Protein AF-V7PCA4-F1 (afdb_monomer_lite)

Radius of gyration: 15.48 Å; chains: 1; bounding box: 34×43×35 Å

Foldseek 3Di:
DAVVLLVLLVVLVVLCVVQVPPPDPSVVVSVVSLVVVVVVCVVPVPRDHSVVSVVVVVVVCVVVPPDDDPVVVVVVVVVVVVVVVVVVVVVVDD

Structure (mmCIF, N/CA/C/O backbone):
data_AF-V7PCA4-F1
#
_entry.id   AF-V7PCA4-F1
#
loop_
_atom_site.group_PDB
_atom_site.id
_atom_site.type_symbol
_atom_site.label_atom_id
_atom_site.label_alt_id
_atom_site.label_comp_id
_atom_site.label_asym_id
_atom_site.label_entity_id
_atom_site.label_seq_id
_atom_site.pdbx_PDB_ins_code
_atom_site.Cartn_x
_atom_site.Cartn_y
_atom_site.Cartn_z
_atom_site.occupancy
_atom_site.B_iso_or_equiv
_atom_site.auth_seq_id
_atom_site.auth_comp_id
_atom_site.auth_asym_id
_atom_site.auth_atom_id
_atom_site.pdbx_PDB_model_num
ATOM 1 N N . MET A 1 1 ? 12.208 5.700 -11.500 1.00 60.06 1 MET A N 1
ATOM 2 C CA . MET A 1 1 ? 10.868 5.083 -11.348 1.00 60.06 1 MET A CA 1
ATOM 3 C C . MET A 1 1 ? 10.896 3.844 -10.462 1.00 60.06 1 MET A C 1
ATOM 5 O O . MET A 1 1 ? 10.170 3.848 -9.480 1.00 60.06 1 MET A O 1
ATOM 9 N N . LEU A 1 2 ? 11.757 2.851 -10.728 1.00 68.12 2 LEU A N 1
ATOM 10 C CA . LEU A 1 2 ? 11.833 1.610 -9.938 1.00 68.12 2 LEU A CA 1
ATOM 11 C C . LEU A 1 2 ? 12.034 1.847 -8.428 1.00 68.12 2 LEU A C 1
ATOM 13 O O . LEU A 1 2 ? 11.258 1.344 -7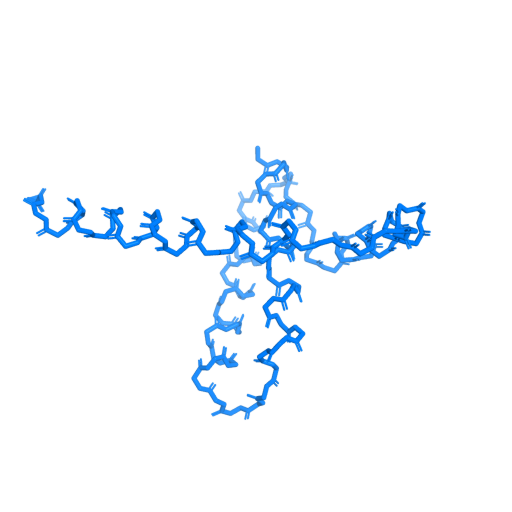.631 1.00 68.12 2 LEU A O 1
ATOM 17 N N . ASN A 1 3 ? 12.987 2.702 -8.035 1.00 74.94 3 ASN A N 1
ATOM 18 C CA . ASN A 1 3 ? 13.240 3.001 -6.618 1.00 74.94 3 ASN A CA 1
ATOM 19 C C . ASN A 1 3 ? 12.018 3.617 -5.901 1.00 74.94 3 ASN A C 1
ATOM 21 O O . ASN A 1 3 ? 11.724 3.290 -4.756 1.00 74.94 3 ASN A O 1
ATOM 25 N N . ASN A 1 4 ? 11.258 4.466 -6.602 1.00 77.56 4 ASN A N 1
ATOM 26 C CA . ASN A 1 4 ? 10.053 5.095 -6.057 1.00 77.56 4 ASN A CA 1
ATOM 27 C C . ASN A 1 4 ? 8.902 4.087 -5.944 1.00 77.56 4 ASN A C 1
ATOM 29 O O . ASN A 1 4 ? 8.174 4.109 -4.958 1.00 77.56 4 ASN A O 1
ATOM 33 N N . ALA A 1 5 ? 8.761 3.186 -6.922 1.00 79.50 5 ALA A N 1
ATOM 34 C CA . ALA A 1 5 ? 7.788 2.097 -6.884 1.00 79.50 5 ALA A CA 1
ATOM 35 C C . ALA A 1 5 ? 8.072 1.126 -5.729 1.00 79.50 5 ALA A C 1
ATOM 37 O O . ALA A 1 5 ? 7.162 0.786 -4.978 1.00 79.50 5 ALA A O 1
ATOM 38 N N . THR A 1 6 ? 9.338 0.755 -5.533 1.00 80.12 6 THR A N 1
ATOM 39 C CA . THR A 1 6 ? 9.767 -0.062 -4.394 1.00 80.12 6 THR A CA 1
ATOM 40 C C . THR A 1 6 ? 9.476 0.639 -3.067 1.00 80.12 6 THR A C 1
ATOM 42 O O . THR A 1 6 ? 8.923 0.031 -2.152 1.00 80.12 6 THR A O 1
ATOM 45 N N . MET A 1 7 ? 9.778 1.938 -2.959 1.00 83.50 7 MET A N 1
ATOM 46 C CA . MET A 1 7 ? 9.480 2.721 -1.756 1.00 83.50 7 MET A CA 1
ATOM 47 C C . MET A 1 7 ? 7.973 2.822 -1.477 1.00 83.50 7 MET A C 1
ATOM 49 O O . MET A 1 7 ? 7.565 2.736 -0.318 1.00 83.50 7 MET A O 1
ATOM 53 N N . PHE A 1 8 ? 7.148 2.971 -2.517 1.00 86.38 8 PHE A N 1
ATOM 54 C CA . PHE A 1 8 ? 5.692 2.953 -2.391 1.00 86.38 8 PHE A CA 1
ATOM 55 C C . PHE A 1 8 ? 5.201 1.614 -1.836 1.00 86.38 8 PHE A C 1
ATOM 57 O O . PHE A 1 8 ? 4.502 1.605 -0.825 1.00 86.38 8 PHE A O 1
ATOM 64 N N . VAL A 1 9 ? 5.606 0.487 -2.435 1.00 84.56 9 VAL A N 1
ATOM 65 C CA . VAL A 1 9 ? 5.145 -0.839 -1.989 1.00 84.56 9 VAL A CA 1
ATOM 66 C C . VAL A 1 9 ? 5.619 -1.158 -0.571 1.00 84.56 9 VAL A C 1
ATOM 68 O O . VAL A 1 9 ? 4.849 -1.722 0.206 1.00 84.56 9 VAL A O 1
ATOM 71 N N . ASN A 1 10 ? 6.834 -0.744 -0.196 1.00 82.94 10 ASN A N 1
ATOM 72 C CA . ASN A 1 10 ? 7.321 -0.848 1.182 1.00 82.94 10 ASN A CA 1
ATOM 73 C C . ASN A 1 10 ? 6.367 -0.158 2.165 1.00 82.94 10 ASN A C 1
ATOM 75 O O . ASN A 1 10 ? 5.860 -0.792 3.089 1.00 82.94 10 ASN A O 1
ATOM 79 N N . LYS A 1 11 ? 6.060 1.122 1.925 1.00 84.31 11 LYS A N 1
ATOM 80 C CA . LYS A 1 11 ? 5.166 1.901 2.795 1.00 84.31 11 LYS A CA 1
ATOM 81 C C . LYS A 1 11 ? 3.742 1.369 2.803 1.00 84.31 11 LYS A C 1
ATOM 83 O O . LYS A 1 11 ? 3.121 1.314 3.857 1.00 84.31 11 LYS A O 1
ATOM 88 N N . TYR A 1 12 ? 3.237 0.962 1.643 1.00 86.69 12 TYR A N 1
ATOM 89 C CA . TYR A 1 12 ? 1.921 0.349 1.523 1.00 86.69 12 TYR A CA 1
ATOM 90 C C . TYR A 1 12 ? 1.834 -0.950 2.334 1.00 86.69 12 TYR A C 1
ATOM 92 O O . TYR A 1 12 ? 0.846 -1.174 3.024 1.00 86.69 12 TYR A O 1
ATOM 100 N N . THR A 1 13 ? 2.877 -1.783 2.298 1.00 84.69 13 THR A N 1
ATOM 101 C CA . THR A 1 13 ? 2.931 -3.040 3.060 1.00 84.69 13 THR A CA 1
ATOM 102 C C . THR A 1 13 ? 2.974 -2.782 4.568 1.00 84.69 13 THR A C 1
ATOM 104 O O . THR A 1 13 ? 2.269 -3.457 5.313 1.00 84.69 13 THR A O 1
ATOM 107 N N . GLU A 1 14 ? 3.753 -1.793 5.020 1.00 84.31 14 GLU A N 1
ATOM 108 C CA . GLU A 1 14 ? 3.763 -1.355 6.426 1.00 84.3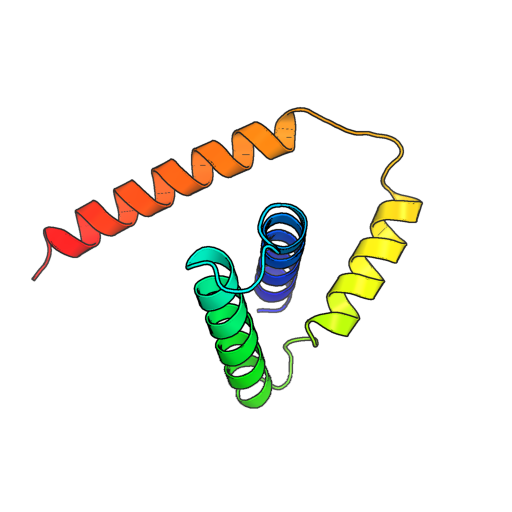1 14 GLU A CA 1
ATOM 109 C C . GLU A 1 14 ? 2.371 -0.877 6.865 1.00 84.31 14 GLU A C 1
ATOM 111 O O . GLU A 1 14 ? 1.815 -1.401 7.827 1.00 84.31 14 GLU A O 1
ATOM 116 N N . LEU A 1 15 ? 1.759 0.034 6.101 1.00 83.44 15 LEU A N 1
ATOM 117 C CA . LEU A 1 15 ? 0.418 0.560 6.377 1.00 83.44 15 LEU A CA 1
ATOM 118 C C . LEU A 1 15 ? -0.656 -0.532 6.382 1.00 83.44 15 LEU A C 1
ATOM 120 O O . LEU A 1 15 ? -1.534 -0.535 7.241 1.00 83.44 15 LEU A O 1
ATOM 124 N N . LYS A 1 16 ? -0.602 -1.468 5.431 1.00 82.00 16 LYS A N 1
ATOM 125 C CA . LYS A 1 16 ? -1.565 -2.566 5.340 1.00 82.00 16 LYS A CA 1
ATOM 126 C C . LYS A 1 16 ? -1.513 -3.460 6.578 1.00 82.00 16 LYS A C 1
ATOM 128 O O . LYS A 1 16 ? -2.562 -3.915 7.012 1.00 82.00 16 LYS A O 1
ATOM 133 N N . ASN A 1 17 ? -0.334 -3.713 7.145 1.00 78.94 17 ASN A N 1
ATOM 134 C CA . ASN A 1 17 ? -0.218 -4.550 8.342 1.00 78.94 17 ASN A CA 1
ATOM 135 C C . ASN A 1 17 ? -0.826 -3.885 9.586 1.00 78.94 17 ASN A C 1
ATOM 137 O O . ASN A 1 17 ? -1.382 -4.588 10.425 1.00 78.94 17 ASN A O 1
ATOM 141 N N . ASP A 1 18 ? -0.762 -2.556 9.673 1.00 76.50 18 ASP A N 1
ATOM 142 C CA . ASP A 1 18 ? -1.255 -1.797 10.827 1.00 76.50 18 ASP A CA 1
ATOM 143 C C . ASP A 1 18 ? -2.755 -1.452 10.727 1.00 76.50 18 ASP A C 1
ATOM 145 O O . ASP A 1 18 ? -3.415 -1.258 11.749 1.00 76.50 18 ASP A O 1
ATOM 149 N N . TYR A 1 19 ? -3.310 -1.375 9.509 1.00 76.12 19 TYR A N 1
ATOM 150 C CA . TYR A 1 19 ? -4.646 -0.812 9.256 1.00 76.12 19 TYR A CA 1
ATOM 151 C C . TYR A 1 19 ? -5.530 -1.668 8.325 1.00 76.12 19 TYR A C 1
ATOM 153 O O . TYR A 1 19 ? -6.291 -1.133 7.516 1.00 76.12 19 TYR A O 1
ATOM 161 N N . ASN A 1 20 ? -5.467 -2.999 8.429 1.00 74.06 20 ASN A N 1
ATOM 162 C CA . ASN A 1 20 ? -6.261 -3.925 7.599 1.00 74.06 20 ASN A CA 1
ATOM 163 C C . ASN A 1 20 ? -7.713 -4.152 8.060 1.00 74.06 20 ASN A C 1
ATOM 165 O O . ASN A 1 20 ? -8.383 -5.018 7.498 1.00 74.06 20 ASN A O 1
ATOM 169 N N . THR A 1 21 ? -8.216 -3.410 9.050 1.00 83.69 21 THR A N 1
ATOM 170 C CA . TH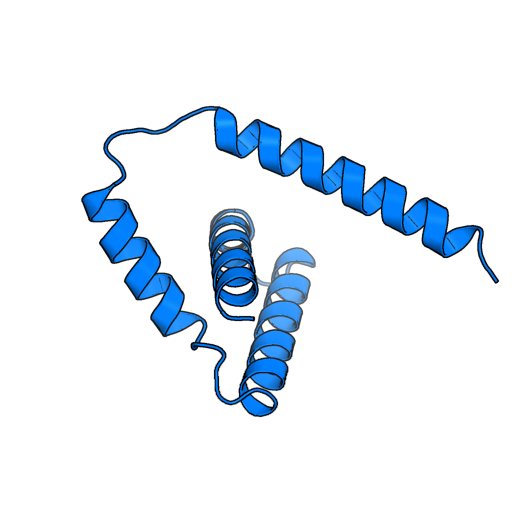R A 1 21 ? -9.583 -3.598 9.555 1.00 83.69 21 THR A CA 1
ATOM 171 C C . THR A 1 21 ? -10.609 -3.278 8.471 1.00 83.69 21 THR A C 1
ATOM 173 O O . THR A 1 21 ? -10.819 -2.115 8.112 1.00 83.69 21 THR A O 1
ATOM 176 N N . GLU A 1 22 ? -11.245 -4.325 7.956 1.00 80.19 22 GLU A N 1
ATOM 177 C CA . GLU A 1 22 ? -12.219 -4.260 6.872 1.00 80.19 22 GLU A CA 1
ATOM 178 C C . GLU A 1 22 ? -13.419 -3.370 7.229 1.00 80.19 22 GLU A C 1
ATOM 180 O O . GLU A 1 22 ? -13.846 -3.289 8.381 1.00 80.19 22 GLU A O 1
ATOM 185 N N . GLY A 1 23 ? -13.945 -2.651 6.237 1.00 80.44 23 GLY A N 1
ATOM 186 C CA . GLY A 1 23 ? -15.099 -1.762 6.404 1.00 80.44 23 GLY A CA 1
ATOM 187 C C . GLY A 1 23 ? -14.782 -0.407 7.046 1.00 80.44 23 GLY A C 1
ATOM 188 O O . GLY A 1 23 ? -15.664 0.443 7.145 1.00 80.44 23 GLY A O 1
ATOM 189 N N . THR A 1 24 ? -13.532 -0.157 7.444 1.00 87.75 24 THR A N 1
ATOM 190 C CA . THR A 1 24 ? -13.097 1.154 7.951 1.00 87.75 24 THR A CA 1
ATOM 191 C C . THR A 1 24 ? -12.695 2.103 6.822 1.00 87.75 24 THR A C 1
ATOM 193 O O . THR A 1 24 ? -12.293 1.670 5.739 1.00 87.75 24 THR A O 1
ATOM 196 N N . ALA A 1 25 ? -12.702 3.412 7.099 1.00 84.56 25 ALA A N 1
ATOM 197 C CA . ALA A 1 25 ? -12.181 4.425 6.176 1.00 84.56 25 ALA A CA 1
ATOM 198 C C . ALA A 1 25 ? -10.722 4.141 5.758 1.00 84.56 25 ALA A C 1
ATOM 200 O O . ALA A 1 25 ? -10.354 4.360 4.607 1.00 84.56 25 ALA A O 1
ATOM 201 N N . TYR A 1 26 ? -9.901 3.583 6.657 1.00 79.06 26 TYR A N 1
ATOM 202 C CA . TYR A 1 26 ? -8.526 3.186 6.343 1.00 79.06 26 TYR A CA 1
ATOM 203 C C . TYR A 1 26 ? -8.462 2.056 5.311 1.00 79.06 26 TYR A C 1
ATOM 205 O O . TYR A 1 26 ? -7.685 2.147 4.360 1.00 79.06 26 TYR A O 1
ATOM 213 N N . SER A 1 27 ? -9.315 1.035 5.438 1.00 83.94 27 SER A N 1
ATOM 214 C CA . SER A 1 27 ? -9.387 -0.054 4.452 1.00 83.94 27 SER A CA 1
ATOM 215 C C . SER A 1 27 ? -9.840 0.429 3.069 1.00 83.94 27 SER A C 1
ATOM 217 O O . SER A 1 27 ? -9.327 -0.039 2.054 1.00 83.94 27 SER A O 1
ATOM 219 N N . GLN A 1 28 ? -10.730 1.427 3.015 1.00 86.00 28 GLN A N 1
ATOM 220 C CA . GLN A 1 28 ? -11.153 2.058 1.762 1.00 86.00 28 GLN A CA 1
ATOM 221 C C . GLN A 1 28 ? -10.007 2.840 1.113 1.00 86.00 28 GLN A C 1
ATOM 223 O O . GLN A 1 28 ? -9.757 2.676 -0.078 1.00 86.00 28 GLN A O 1
ATOM 228 N N . ILE A 1 29 ? -9.261 3.627 1.895 1.00 87.31 29 ILE A N 1
ATOM 229 C CA . ILE A 1 29 ? -8.080 4.355 1.408 1.00 87.31 29 ILE A CA 1
ATOM 230 C C . ILE A 1 29 ? -7.021 3.378 0.877 1.00 87.31 29 ILE A C 1
ATOM 232 O O . ILE A 1 29 ? -6.482 3.596 -0.207 1.00 87.31 29 ILE A O 1
ATOM 236 N N . LEU A 1 30 ? -6.747 2.283 1.597 1.00 87.06 30 LEU A N 1
ATOM 237 C CA . LEU A 1 30 ? -5.815 1.241 1.150 1.00 87.06 30 LEU A CA 1
ATOM 238 C C . LEU A 1 30 ? -6.269 0.591 -0.165 1.00 87.06 30 LEU A C 1
ATOM 240 O O . LEU A 1 30 ? -5.453 0.411 -1.067 1.00 87.06 30 LEU A O 1
ATOM 244 N N . SER A 1 31 ? -7.562 0.288 -0.301 1.00 87.88 31 SER A N 1
ATOM 245 C CA . SER A 1 31 ? -8.133 -0.275 -1.531 1.00 87.88 31 SER A CA 1
ATOM 246 C C . SER A 1 31 ? -7.981 0.673 -2.728 1.00 87.88 31 SER A C 1
ATOM 248 O O . SER A 1 31 ? -7.529 0.259 -3.802 1.00 87.88 31 SER A O 1
ATOM 250 N N . THR A 1 32 ? -8.263 1.964 -2.529 1.00 92.56 32 THR A N 1
ATOM 251 C CA . THR A 1 32 ? -8.071 2.996 -3.558 1.00 92.56 32 THR A CA 1
ATOM 252 C C . THR A 1 32 ? -6.603 3.104 -3.967 1.00 92.56 32 THR A C 1
ATOM 254 O O . THR A 1 32 ? -6.297 3.034 -5.154 1.00 92.56 32 THR A O 1
ATOM 257 N N . LEU A 1 33 ? -5.678 3.176 -3.002 1.00 89.44 33 LEU A N 1
ATOM 258 C CA . LEU A 1 33 ? -4.235 3.229 -3.273 1.00 89.44 33 LEU A CA 1
ATOM 259 C C . LEU A 1 33 ? -3.735 2.003 -4.050 1.00 89.44 33 LEU A C 1
ATOM 261 O O . LEU A 1 33 ? -2.901 2.147 -4.944 1.00 89.44 33 LEU A O 1
ATOM 265 N N . SER A 1 34 ? -4.241 0.808 -3.726 1.00 88.88 34 SER A N 1
ATOM 266 C CA . SER A 1 34 ? -3.915 -0.423 -4.455 1.00 88.88 34 SER A CA 1
ATOM 267 C C . SER A 1 34 ? -4.392 -0.353 -5.905 1.00 88.88 34 SER A C 1
ATOM 269 O O . SER A 1 34 ? -3.627 -0.631 -6.825 1.00 88.88 34 SER A O 1
ATOM 271 N N . THR A 1 35 ? -5.642 0.066 -6.106 1.00 89.38 35 THR A N 1
ATOM 272 C CA . THR A 1 35 ? -6.264 0.163 -7.434 1.00 89.38 35 THR A CA 1
ATOM 273 C C . THR A 1 35 ? -5.548 1.192 -8.310 1.00 89.38 35 THR A C 1
ATOM 275 O O . THR A 1 35 ? -5.239 0.928 -9.474 1.00 89.38 35 THR A O 1
ATOM 278 N N . ASP A 1 36 ? -5.220 2.355 -7.749 1.00 88.75 36 ASP A N 1
ATOM 279 C CA . ASP A 1 36 ? -4.505 3.415 -8.461 1.00 88.75 36 ASP A CA 1
ATOM 280 C C . ASP A 1 36 ? -3.079 2.998 -8.833 1.00 88.75 36 ASP A C 1
ATOM 282 O O . ASP A 1 36 ? -2.602 3.321 -9.925 1.00 88.75 36 ASP A O 1
ATOM 286 N N . TYR A 1 37 ? -2.406 2.233 -7.969 1.00 87.38 37 TYR A N 1
ATOM 287 C CA . TYR A 1 37 ? -1.089 1.684 -8.274 1.00 87.38 37 TYR A CA 1
ATOM 288 C C . TYR A 1 37 ? -1.137 0.673 -9.426 1.00 87.38 37 TYR A C 1
ATOM 290 O O . TYR A 1 37 ? -0.293 0.734 -10.323 1.00 87.38 37 TYR A O 1
ATOM 298 N N . ASP A 1 38 ? -2.135 -0.212 -9.460 1.00 85.44 38 ASP A N 1
ATOM 299 C CA . ASP A 1 38 ? -2.314 -1.159 -10.567 1.00 85.44 38 ASP A CA 1
ATOM 300 C C . ASP A 1 38 ? -2.616 -0.434 -11.890 1.00 85.44 38 ASP A C 1
ATOM 302 O O . ASP A 1 38 ? -2.066 -0.775 -12.943 1.00 85.44 38 ASP A O 1
ATOM 306 N N . ASN A 1 39 ? -3.408 0.639 -11.839 1.00 87.50 39 ASN A N 1
ATOM 307 C CA . ASN A 1 39 ? -3.643 1.511 -12.990 1.00 87.50 39 ASN A CA 1
ATOM 308 C C . ASN A 1 39 ? -2.358 2.208 -13.464 1.00 87.50 39 ASN A C 1
ATOM 310 O O . ASN A 1 39 ? -2.116 2.317 -14.671 1.00 87.50 39 ASN A O 1
ATOM 314 N N . LEU A 1 40 ? -1.519 2.667 -12.532 1.00 85.31 40 LEU A N 1
ATOM 315 C CA . LEU A 1 40 ? -0.219 3.262 -12.837 1.00 85.31 40 LEU A CA 1
ATOM 316 C C . LEU A 1 40 ? 0.730 2.238 -13.470 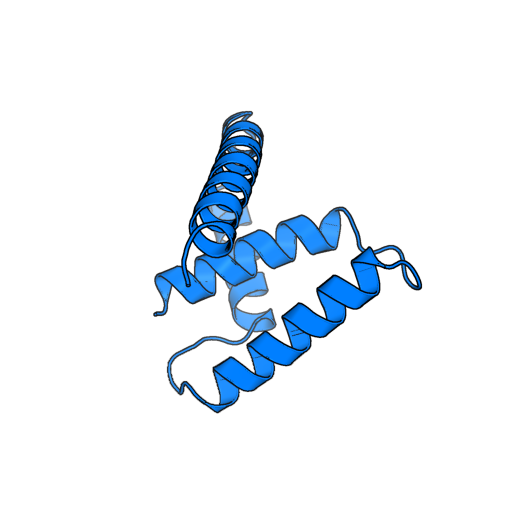1.00 85.31 40 LEU A C 1
ATOM 318 O O . LEU A 1 40 ? 1.369 2.545 -14.477 1.00 85.31 40 LEU A O 1
ATOM 322 N N . LYS A 1 41 ? 0.785 1.017 -12.928 1.00 81.44 41 LYS A N 1
ATOM 323 C CA . LYS A 1 41 ? 1.559 -0.104 -13.476 1.00 81.44 41 LYS A CA 1
ATOM 324 C C . LYS A 1 41 ? 1.158 -0.393 -14.922 1.00 81.44 41 LYS A C 1
ATOM 326 O O . LYS A 1 41 ? 2.022 -0.481 -15.786 1.00 81.44 41 LYS A O 1
ATOM 331 N N . ASN A 1 42 ? -0.141 -0.453 -15.216 1.00 83.44 42 ASN A N 1
ATOM 332 C CA . ASN A 1 42 ? -0.627 -0.680 -16.582 1.00 83.44 42 ASN A CA 1
ATOM 333 C C . ASN A 1 42 ? -0.202 0.425 -17.565 1.00 83.44 42 ASN A C 1
ATOM 335 O O . ASN A 1 42 ? -0.078 0.174 -18.761 1.00 83.44 42 ASN A O 1
ATOM 339 N N . LYS A 1 43 ? 0.043 1.646 -17.074 1.00 85.19 43 LYS A N 1
ATOM 340 C CA . LYS A 1 43 ? 0.541 2.772 -17.880 1.00 85.19 43 LYS A CA 1
ATOM 341 C C . LYS A 1 43 ? 2.069 2.823 -17.972 1.00 85.19 43 LYS A C 1
ATOM 343 O O . LYS A 1 43 ? 2.592 3.545 -18.815 1.00 85.19 43 LYS A O 1
ATOM 348 N N . CYS A 1 44 ? 2.789 2.115 -17.105 1.00 80.19 44 CYS A N 1
ATOM 349 C CA . CYS A 1 44 ? 4.241 2.189 -16.978 1.00 80.19 44 CYS A CA 1
ATOM 350 C C . CYS A 1 44 ? 4.852 0.784 -17.018 1.00 80.19 44 CYS A C 1
ATOM 352 O O . CYS A 1 44 ? 4.920 0.101 -16.000 1.00 80.19 44 CYS A O 1
ATOM 354 N N . SER A 1 45 ? 5.393 0.392 -18.174 1.00 71.94 45 SER A N 1
ATOM 355 C CA . SER A 1 45 ? 5.908 -0.962 -18.442 1.00 71.94 45 SER A CA 1
ATOM 356 C C . SER A 1 45 ? 7.027 -1.447 -17.508 1.00 71.94 45 SER A C 1
ATOM 358 O O . SER A 1 45 ? 7.293 -2.641 -17.449 1.00 71.94 45 SER A O 1
ATOM 360 N N . ASN A 1 46 ? 7.682 -0.541 -16.772 1.00 73.12 46 ASN A N 1
ATOM 361 C CA . ASN A 1 46 ? 8.862 -0.837 -15.951 1.00 73.12 46 ASN A CA 1
ATOM 362 C C . ASN A 1 46 ? 8.589 -0.735 -14.438 1.00 73.12 46 ASN A C 1
ATOM 364 O O . ASN A 1 46 ? 9.530 -0.591 -13.650 1.00 73.12 46 ASN A O 1
ATOM 368 N N . ILE A 1 47 ? 7.320 -0.733 -14.021 1.00 78.38 47 ILE A N 1
ATOM 369 C CA . ILE A 1 47 ? 6.942 -0.749 -12.604 1.00 78.38 47 ILE A CA 1
ATOM 370 C C . ILE A 1 47 ? 6.593 -2.192 -12.207 1.00 78.38 47 ILE A C 1
ATOM 372 O O . ILE A 1 47 ? 5.744 -2.802 -12.859 1.00 78.38 47 ILE A O 1
ATOM 376 N N . PRO A 1 48 ? 7.223 -2.759 -11.162 1.00 73.12 48 PRO A N 1
ATOM 377 C CA . PRO A 1 48 ? 6.935 -4.128 -10.758 1.00 73.12 48 PRO A CA 1
ATOM 378 C C . PRO A 1 48 ? 5.555 -4.246 -10.103 1.00 73.12 48 PRO A C 1
ATOM 380 O O . PRO A 1 48 ? 4.982 -3.260 -9.635 1.00 73.12 48 PRO A O 1
ATOM 383 N N . SER A 1 49 ? 5.012 -5.463 -10.045 1.00 76.31 49 SER A N 1
ATOM 384 C CA . SER A 1 49 ? 3.730 -5.672 -9.365 1.00 76.31 49 SER A CA 1
ATOM 385 C C . SER A 1 49 ? 3.859 -5.566 -7.844 1.00 76.31 49 SER A C 1
ATOM 387 O O . SER A 1 49 ? 4.908 -5.858 -7.266 1.00 76.31 49 SER A O 1
ATOM 389 N N . LEU A 1 50 ? 2.762 -5.188 -7.185 1.00 74.00 50 LEU A N 1
ATOM 390 C CA . LEU A 1 50 ? 2.728 -5.047 -5.731 1.00 74.00 50 LEU A CA 1
ATOM 391 C C . LEU A 1 50 ? 3.106 -6.369 -5.031 1.00 74.00 50 LEU A C 1
ATOM 393 O O . LEU A 1 50 ? 3.910 -6.363 -4.106 1.00 74.00 50 LEU A O 1
ATOM 397 N N . LEU A 1 51 ? 2.624 -7.505 -5.549 1.00 70.38 51 LEU A N 1
ATOM 398 C CA . LEU A 1 51 ? 2.921 -8.851 -5.042 1.00 70.38 51 LEU A CA 1
ATOM 399 C C . LEU A 1 51 ? 4.400 -9.250 -5.214 1.00 70.38 51 LEU A C 1
ATOM 401 O O . LEU A 1 51 ? 5.009 -9.816 -4.307 1.00 70.38 51 LEU A O 1
ATOM 405 N N . GLU A 1 52 ? 4.985 -8.934 -6.368 1.00 65.81 52 GLU A N 1
ATOM 406 C CA . GLU A 1 52 ? 6.375 -9.256 -6.719 1.00 65.81 52 GLU A CA 1
ATOM 407 C C . GLU A 1 52 ? 7.374 -8.483 -5.849 1.00 65.81 52 GLU A C 1
ATOM 409 O O . GLU A 1 52 ? 8.372 -9.038 -5.386 1.00 65.81 52 GLU A O 1
ATOM 414 N N . ILE A 1 53 ? 7.067 -7.222 -5.537 1.00 63.38 53 ILE A N 1
ATOM 415 C CA . ILE A 1 53 ? 7.882 -6.422 -4.622 1.00 63.38 53 ILE A CA 1
ATOM 416 C C . ILE A 1 53 ? 7.694 -6.896 -3.179 1.00 63.38 53 ILE A C 1
ATOM 418 O O . ILE A 1 53 ? 8.694 -7.043 -2.484 1.00 63.38 53 ILE A O 1
ATOM 422 N N . THR A 1 54 ? 6.472 -7.209 -2.726 1.00 61.94 54 THR A N 1
ATOM 423 C CA . THR A 1 54 ? 6.255 -7.768 -1.377 1.00 61.94 54 THR A CA 1
ATOM 424 C C . THR A 1 54 ? 7.040 -9.069 -1.166 1.00 61.94 54 THR A C 1
ATOM 426 O O . THR A 1 54 ? 7.658 -9.233 -0.115 1.00 61.94 54 THR A O 1
ATOM 429 N N . SER A 1 55 ? 7.094 -9.953 -2.169 1.00 60.12 55 SER A N 1
ATOM 430 C CA . SER A 1 55 ? 7.903 -11.182 -2.125 1.00 60.12 55 SER A CA 1
ATOM 431 C C . SER A 1 55 ? 9.407 -10.890 -2.057 1.00 60.12 55 SER A C 1
ATOM 433 O O . SER A 1 55 ? 10.110 -11.471 -1.230 1.00 60.12 55 SER A O 1
ATOM 435 N N . ASN A 1 56 ? 9.904 -9.955 -2.874 1.00 60.28 56 ASN A N 1
ATOM 436 C CA . ASN A 1 56 ? 11.314 -9.549 -2.859 1.00 60.28 56 ASN A CA 1
ATOM 437 C C . ASN A 1 56 ? 11.717 -8.852 -1.553 1.00 60.28 56 ASN A C 1
ATOM 439 O O . ASN A 1 56 ? 12.811 -9.086 -1.051 1.00 60.28 56 ASN A O 1
ATOM 443 N N . ILE A 1 57 ? 10.837 -8.029 -0.976 1.00 61.06 57 ILE A N 1
ATOM 444 C CA . ILE A 1 57 ? 11.050 -7.392 0.328 1.00 61.06 57 ILE A CA 1
ATOM 445 C C . ILE A 1 57 ? 11.060 -8.441 1.430 1.00 61.06 57 ILE A C 1
ATOM 447 O O . ILE A 1 57 ? 11.884 -8.347 2.328 1.00 61.06 57 ILE A O 1
ATOM 451 N N . TYR A 1 58 ? 10.158 -9.423 1.398 1.00 58.75 58 TYR A N 1
ATOM 452 C CA . TYR A 1 58 ? 10.150 -10.499 2.384 1.00 58.75 58 TYR A CA 1
ATOM 453 C C . TYR A 1 58 ? 11.447 -11.308 2.295 1.00 58.75 58 TYR A C 1
ATOM 455 O O . TYR A 1 58 ? 12.132 -11.447 3.300 1.00 58.75 58 TYR A O 1
ATOM 463 N N . ALA A 1 59 ? 11.865 -11.723 1.097 1.00 52.59 59 ALA A N 1
ATOM 464 C CA . ALA A 1 59 ? 13.141 -12.410 0.893 1.00 52.59 59 ALA A CA 1
ATOM 465 C C . ALA A 1 59 ? 14.345 -11.574 1.380 1.00 52.59 59 ALA A C 1
ATOM 467 O O . ALA A 1 59 ? 15.140 -12.056 2.185 1.00 52.59 59 ALA A O 1
ATOM 468 N N . GLN A 1 60 ? 14.419 -10.291 1.000 1.00 52.34 60 GLN A N 1
ATOM 469 C CA . GLN A 1 60 ? 15.475 -9.377 1.458 1.00 52.34 60 GLN A CA 1
ATOM 470 C C . GLN A 1 60 ? 15.402 -9.097 2.961 1.00 52.34 60 GLN A C 1
ATOM 472 O O . GLN A 1 60 ? 16.431 -8.950 3.604 1.00 52.34 60 GLN A O 1
ATOM 477 N N . ARG A 1 6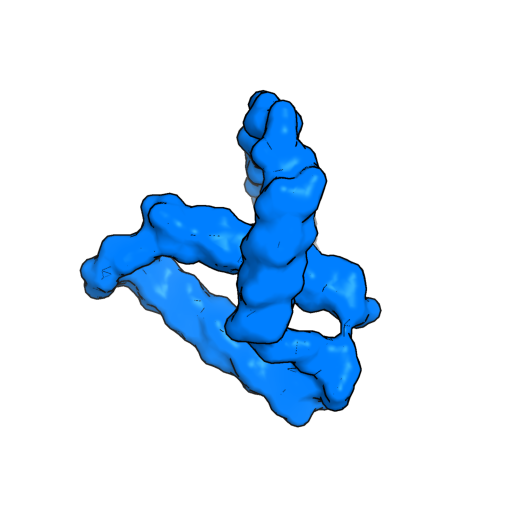1 ? 14.214 -9.035 3.570 1.00 48.06 61 ARG A N 1
ATOM 478 C CA . ARG A 1 61 ? 14.065 -8.882 5.023 1.00 48.06 61 ARG A CA 1
ATOM 479 C C . ARG A 1 61 ? 14.460 -10.153 5.761 1.00 48.06 61 ARG A C 1
ATOM 481 O O . ARG A 1 61 ? 14.970 -10.024 6.863 1.00 48.06 61 ARG A O 1
ATOM 488 N N . PHE A 1 62 ? 14.281 -11.347 5.210 1.00 47.81 62 PHE A N 1
ATOM 489 C CA . PHE A 1 62 ? 14.822 -12.562 5.829 1.00 47.81 62 PHE A CA 1
ATOM 490 C C . PHE A 1 62 ? 16.350 -12.611 5.746 1.00 47.81 62 PHE A C 1
ATOM 492 O O . PHE A 1 62 ? 16.984 -13.081 6.686 1.00 47.81 62 PHE A O 1
ATOM 499 N N . GLU A 1 63 ? 16.943 -12.045 4.692 1.00 44.12 63 GLU A N 1
ATOM 500 C CA . GLU A 1 63 ? 18.397 -11.852 4.613 1.00 44.12 63 GLU A CA 1
ATOM 501 C C . GLU A 1 63 ? 18.918 -10.720 5.519 1.00 44.12 63 GLU A C 1
ATOM 503 O O . GLU A 1 63 ? 19.991 -10.849 6.102 1.00 44.12 63 GLU A O 1
ATOM 508 N N . VAL A 1 64 ? 18.181 -9.610 5.660 1.00 41.47 64 VAL A N 1
ATOM 509 C CA . VAL A 1 64 ? 18.685 -8.364 6.279 1.00 41.47 64 VAL A CA 1
ATOM 510 C C . VAL A 1 64 ? 18.168 -8.133 7.707 1.00 41.47 64 VAL A C 1
ATOM 512 O O . VAL A 1 64 ? 18.822 -7.456 8.501 1.00 41.47 64 VAL A O 1
ATOM 515 N N . THR A 1 65 ? 17.028 -8.704 8.106 1.00 38.59 65 THR A N 1
ATOM 516 C CA . THR A 1 65 ? 16.389 -8.413 9.407 1.00 38.59 65 THR A CA 1
ATOM 517 C C . THR A 1 65 ? 16.915 -9.323 10.514 1.00 38.59 65 THR A C 1
ATOM 519 O O . THR A 1 65 ? 16.190 -10.111 11.113 1.00 38.59 65 THR A O 1
ATOM 522 N N . SER A 1 66 ? 18.193 -9.124 10.826 1.00 40.94 66 SER A N 1
ATOM 523 C CA . SER A 1 66 ? 18.766 -9.343 12.159 1.00 40.94 66 SER A CA 1
ATOM 524 C C . SER A 1 66 ? 18.753 -8.058 13.012 1.00 40.94 66 SER A C 1
ATOM 526 O O . SER A 1 66 ? 19.422 -7.997 14.039 1.00 40.94 66 SER A O 1
ATOM 528 N N . SER A 1 67 ? 18.025 -6.999 12.628 1.00 49.56 67 SER A N 1
ATOM 529 C CA . SER A 1 67 ? 17.992 -5.755 13.412 1.00 49.56 67 SER A CA 1
ATOM 530 C C . SER A 1 67 ? 16.689 -4.960 13.251 1.00 49.56 67 SER A C 1
ATOM 532 O O . SER A 1 67 ? 16.405 -4.336 12.233 1.00 49.56 67 SER A O 1
ATOM 534 N N . SER A 1 68 ? 15.878 -4.974 14.309 1.00 49.41 68 SER A N 1
ATOM 535 C CA . SER A 1 68 ? 14.794 -4.011 14.534 1.00 49.41 68 SER A CA 1
ATOM 536 C C . SER A 1 68 ? 15.399 -2.689 15.012 1.00 49.41 68 SER A C 1
ATOM 538 O O . SER A 1 68 ? 16.299 -2.709 15.852 1.00 49.41 68 SER A O 1
ATOM 540 N N . SER A 1 69 ? 14.940 -1.538 14.512 1.00 53.56 69 SER A N 1
ATOM 541 C CA . SER A 1 69 ? 15.430 -0.254 15.019 1.00 53.56 69 SER A CA 1
ATOM 542 C C . SER A 1 69 ? 14.411 0.880 14.914 1.00 53.56 69 SER A C 1
ATOM 544 O O . SER A 1 69 ? 13.761 1.103 13.893 1.00 53.56 69 SER A O 1
ATOM 546 N N . ILE A 1 70 ? 14.357 1.630 16.013 1.00 52.69 70 ILE A N 1
ATOM 547 C CA . ILE A 1 70 ? 13.648 2.884 16.314 1.00 52.69 70 ILE A CA 1
ATOM 548 C C . ILE A 1 70 ? 13.655 3.905 15.153 1.00 52.69 70 ILE A C 1
ATOM 550 O O . ILE A 1 70 ? 12.755 4.742 15.052 1.00 52.69 70 ILE A O 1
ATOM 554 N N . THR A 1 71 ? 14.620 3.805 14.239 1.00 48.88 71 THR A N 1
ATOM 555 C CA . THR A 1 71 ? 14.780 4.626 13.032 1.00 48.88 71 THR A CA 1
ATOM 556 C C . THR A 1 71 ? 13.524 4.698 12.151 1.00 48.88 71 THR A C 1
ATOM 558 O O . THR A 1 71 ? 13.180 5.784 11.680 1.00 48.88 71 THR A O 1
ATOM 561 N N . ASN A 1 72 ? 12.776 3.601 11.972 1.00 55.34 72 ASN A N 1
ATOM 562 C CA . ASN A 1 72 ? 11.596 3.602 11.088 1.00 55.34 72 ASN A CA 1
ATOM 563 C C . ASN A 1 72 ? 10.460 4.490 11.626 1.00 55.34 72 ASN A C 1
ATOM 565 O O . ASN A 1 72 ? 9.758 5.147 10.855 1.00 55.34 72 ASN A O 1
ATOM 569 N N . LYS A 1 73 ? 10.327 4.589 12.956 1.00 62.25 73 LYS A N 1
ATOM 570 C CA . LYS A 1 73 ? 9.309 5.425 13.607 1.00 62.25 73 LYS A CA 1
ATOM 571 C C . LYS A 1 73 ? 9.587 6.921 13.407 1.00 62.25 73 LYS A C 1
ATOM 573 O O . LYS A 1 73 ? 8.660 7.694 13.184 1.00 62.25 73 LYS A O 1
ATOM 578 N N . LEU A 1 74 ? 10.860 7.324 13.429 1.00 67.31 74 LEU A N 1
ATOM 579 C CA . LEU A 1 74 ? 11.279 8.711 13.183 1.00 67.31 74 LEU A CA 1
ATOM 580 C C . LEU A 1 74 ? 11.055 9.133 11.724 1.00 67.31 74 LEU A C 1
ATOM 582 O O . LEU A 1 74 ? 10.623 10.256 11.468 1.00 67.31 74 LEU A O 1
ATOM 586 N N . ILE A 1 75 ? 11.280 8.220 10.774 1.00 71.25 75 ILE A N 1
ATOM 587 C CA . ILE A 1 75 ? 11.061 8.478 9.344 1.00 71.25 75 ILE A CA 1
ATOM 588 C C . ILE A 1 75 ? 9.574 8.722 9.048 1.00 71.25 75 ILE A C 1
ATOM 590 O O . ILE A 1 75 ? 9.245 9.645 8.304 1.00 71.25 75 ILE A O 1
ATOM 594 N N . ILE A 1 76 ? 8.665 7.939 9.642 1.00 66.12 76 ILE A N 1
ATOM 595 C CA . ILE A 1 76 ? 7.211 8.129 9.475 1.00 66.12 76 ILE A CA 1
ATOM 596 C C . ILE A 1 76 ? 6.774 9.509 9.983 1.00 66.12 76 ILE A C 1
ATOM 598 O O . ILE A 1 76 ? 6.048 10.215 9.284 1.00 66.12 76 ILE A O 1
ATOM 602 N N . ILE A 1 77 ? 7.260 9.926 11.155 1.00 72.88 77 ILE A N 1
ATOM 603 C CA . ILE A 1 77 ? 6.944 11.243 11.726 1.00 72.88 77 ILE A CA 1
ATOM 604 C C . ILE A 1 77 ? 7.427 12.364 10.793 1.00 72.88 77 ILE A C 1
ATOM 606 O O . ILE A 1 77 ? 6.655 13.271 10.483 1.00 72.88 77 ILE A O 1
ATOM 610 N N . LEU A 1 78 ? 8.658 12.276 10.272 1.00 75.88 78 LEU A N 1
ATOM 611 C CA . LEU A 1 78 ? 9.193 13.265 9.326 1.00 75.88 78 LEU A CA 1
ATOM 612 C C . LEU A 1 78 ? 8.349 13.382 8.047 1.00 75.88 78 LEU A C 1
ATOM 614 O O . LEU A 1 78 ? 8.139 14.485 7.542 1.00 75.88 78 LEU A O 1
ATOM 618 N N . LEU A 1 79 ? 7.846 12.261 7.529 1.00 72.06 79 LEU A N 1
ATOM 619 C CA . LEU A 1 79 ? 7.024 12.246 6.318 1.00 72.06 79 LEU A CA 1
ATOM 620 C C . LEU A 1 79 ? 5.656 12.901 6.525 1.00 72.06 79 LEU A C 1
ATOM 622 O O . LEU A 1 79 ? 5.180 13.594 5.627 1.00 72.06 79 LEU A O 1
ATOM 626 N N . ILE A 1 80 ? 5.052 12.743 7.706 1.00 79.88 80 ILE A N 1
ATOM 627 C CA . ILE A 1 80 ? 3.802 13.428 8.066 1.00 79.88 80 ILE A CA 1
ATOM 628 C C . ILE A 1 80 ? 4.025 14.945 8.102 1.00 79.88 80 ILE A C 1
ATOM 630 O O . ILE A 1 80 ? 3.244 15.698 7.519 1.00 79.88 80 ILE A O 1
ATOM 634 N N . PHE A 1 81 ? 5.124 15.403 8.709 1.00 83.25 81 PHE A N 1
ATOM 635 C CA . PHE A 1 81 ? 5.478 16.825 8.711 1.00 83.25 81 PHE A CA 1
ATOM 636 C C . PHE A 1 81 ? 5.705 17.374 7.295 1.00 83.25 81 PHE A C 1
ATOM 638 O O . PHE A 1 81 ? 5.207 18.455 6.972 1.00 83.25 81 PHE A O 1
ATOM 645 N N . ALA A 1 82 ? 6.392 16.622 6.430 1.00 75.38 82 ALA A N 1
ATOM 646 C CA . ALA A 1 82 ? 6.612 17.012 5.038 1.00 75.38 82 ALA A CA 1
ATOM 647 C C . ALA A 1 82 ? 5.299 17.097 4.238 1.00 75.38 82 ALA A C 1
ATOM 649 O O . ALA A 1 82 ? 5.102 18.052 3.487 1.00 75.38 82 ALA A O 1
ATOM 650 N N . ALA A 1 83 ? 4.375 16.151 4.432 1.00 72.38 83 ALA A N 1
ATOM 651 C CA . ALA A 1 83 ? 3.073 16.150 3.766 1.00 72.38 83 ALA A CA 1
ATOM 652 C C . ALA A 1 83 ? 2.208 17.352 4.180 1.00 72.38 83 ALA A C 1
ATOM 654 O O . ALA A 1 83 ? 1.595 17.993 3.326 1.00 72.38 83 ALA A O 1
ATOM 655 N N . ILE A 1 84 ? 2.206 17.707 5.469 1.00 82.31 84 ILE A N 1
ATOM 656 C CA . ILE A 1 84 ? 1.475 18.877 5.981 1.00 82.31 84 ILE A CA 1
ATOM 657 C C . ILE A 1 84 ? 2.079 20.177 5.433 1.00 82.31 84 ILE A C 1
ATOM 659 O O . ILE A 1 84 ? 1.345 21.071 5.010 1.00 82.31 84 ILE A O 1
ATOM 663 N N . ALA A 1 85 ? 3.411 20.285 5.399 1.00 74.75 85 ALA A N 1
ATOM 664 C CA . ALA A 1 85 ? 4.096 21.442 4.824 1.00 74.75 85 ALA A CA 1
ATOM 665 C C . ALA A 1 85 ? 3.812 21.585 3.319 1.00 74.75 85 ALA A C 1
ATOM 667 O O . ALA A 1 85 ? 3.542 22.688 2.843 1.00 74.75 85 ALA A O 1
ATOM 668 N N . PHE A 1 86 ? 3.814 20.476 2.577 1.00 75.94 86 PHE A N 1
ATOM 669 C CA . PHE A 1 86 ? 3.441 20.446 1.164 1.00 75.94 86 PHE A CA 1
ATOM 670 C C . PHE A 1 86 ? 1.991 20.905 0.954 1.00 75.94 86 PHE A C 1
ATOM 672 O O . PHE A 1 86 ? 1.740 21.778 0.127 1.00 75.94 86 PHE A O 1
ATOM 679 N N . PHE A 1 87 ? 1.051 20.416 1.770 1.00 70.19 87 PHE A N 1
ATOM 680 C CA . PHE A 1 87 ? -0.355 20.826 1.710 1.00 70.19 87 PHE A CA 1
ATOM 681 C C . PHE A 1 87 ? -0.568 22.308 2.040 1.00 70.19 87 PHE A C 1
ATOM 683 O O . PHE A 1 87 ? -1.371 22.970 1.384 1.00 70.19 87 PHE A O 1
ATOM 690 N N . ARG A 1 88 ? 0.160 22.868 3.018 1.00 68.06 88 ARG A N 1
ATOM 691 C CA . ARG A 1 88 ? 0.071 24.309 3.320 1.00 68.06 88 ARG A CA 1
ATOM 692 C C . ARG A 1 88 ? 0.581 25.178 2.172 1.00 68.06 88 ARG A C 1
ATOM 694 O O . ARG A 1 88 ? -0.024 26.211 1.906 1.00 68.06 88 ARG A O 1
ATOM 701 N N . ASN A 1 89 ? 1.647 24.759 1.490 1.00 65.25 89 ASN A N 1
ATOM 702 C CA . ASN A 1 89 ? 2.146 25.459 0.302 1.00 65.25 89 ASN A CA 1
ATOM 703 C C . ASN A 1 89 ? 1.189 25.313 -0.895 1.00 65.25 89 ASN A C 1
ATOM 705 O O . ASN A 1 89 ? 1.006 26.265 -1.645 1.00 65.25 89 ASN A O 1
ATOM 709 N N . PHE A 1 90 ? 0.528 24.161 -1.030 1.00 64.12 90 PHE A N 1
ATOM 710 C CA . PHE A 1 90 ? -0.488 23.907 -2.056 1.00 64.12 90 PHE A CA 1
ATOM 711 C C . PHE A 1 90 ? -1.775 24.737 -1.857 1.00 64.12 90 PHE A C 1
ATOM 713 O O . PHE A 1 90 ? -2.419 25.099 -2.831 1.00 64.12 90 PHE A O 1
AT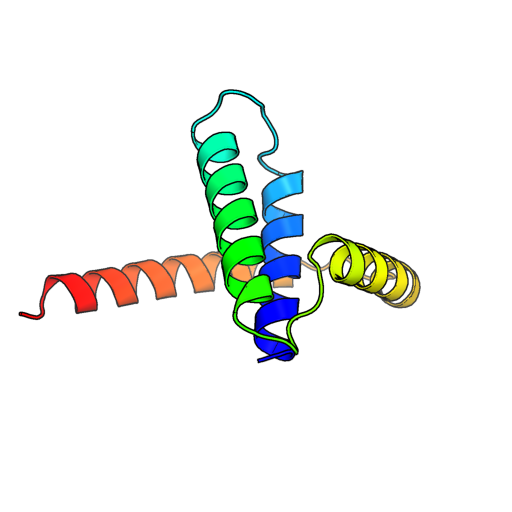OM 720 N N . LEU A 1 91 ? -2.138 25.082 -0.613 1.00 57.38 91 LEU A N 1
ATOM 721 C CA . LEU A 1 91 ? -3.341 25.867 -0.275 1.00 57.38 91 LEU A CA 1
ATOM 722 C C . LEU A 1 91 ? -3.154 27.394 -0.308 1.00 57.38 91 LEU A C 1
ATOM 724 O O . LEU A 1 91 ? -4.144 28.122 -0.307 1.00 57.38 91 LEU A O 1
ATOM 728 N N . GLN A 1 92 ? -1.916 27.896 -0.293 1.00 57.94 92 GLN A N 1
ATOM 729 C CA . GLN A 1 92 ? -1.632 29.340 -0.368 1.00 57.94 92 GLN A CA 1
ATOM 730 C C . GLN A 1 92 ? -1.313 29.825 -1.789 1.00 57.94 92 GLN A C 1
ATOM 732 O O . GLN A 1 92 ? -1.242 31.033 -2.020 1.00 57.94 92 GLN A O 1
ATOM 737 N N . GLY A 1 93 ? -1.152 28.907 -2.741 1.00 57.38 93 GLY A N 1
ATOM 738 C CA . GLY A 1 93 ? -1.053 29.219 -4.159 1.00 57.38 93 GLY A CA 1
ATOM 739 C C . GLY A 1 93 ? -2.423 29.186 -4.830 1.00 57.38 93 GLY A C 1
ATOM 740 O O . GLY A 1 93 ? -3.164 28.220 -4.690 1.00 57.38 93 GLY A O 1
ATOM 741 N N . LYS A 1 94 ? -2.731 30.250 -5.572 1.00 48.00 94 LYS A N 1
ATOM 742 C CA . LYS A 1 94 ? -3.460 30.128 -6.840 1.00 48.00 94 LYS A CA 1
ATOM 743 C C . LYS A 1 94 ? -2.926 28.966 -7.678 1.00 48.00 94 LYS A C 1
ATOM 745 O O . LYS A 1 94 ? -1.686 28.790 -7.675 1.00 48.00 94 LYS A O 1
#

Secondary structure (DSSP, 8-state):
-HHHHHHHHHHHHHHHHH---TTSHHHHHHHHHHHHHHHHHHH-TTPPPHHHHHHHHHHHHHHH-S---THHHHHHHHHHHHHHHHHHHHHH--

Sequence (94 aa):
MLNNATMFVNKYTELKNDYNTEGTAYSQILSTLSTDYDNLKNKCSNIPSLLEITSNIYAQRFEVTSSSSITNKLIIILLIFAAIAFFRNFLQGK

Organism: NCBI:txid1323249

InterPro domains:
  IPR006477 Variant antigen yir/bir/cir [PF06022] (2-87)

pLDDT: mean 72.19, std 13.66, range [38.59, 92.56]